Protein AF-A0A376VAB7-F1 (afdb_monomer_lite)

pLDDT: mean 86.22, std 18.44, range [32.16, 98.38]

Secondary structure (DSSP, 8-state):
--------GGGHHHHHHHHHHHHHHHHHHHHHHHHHHHHHHHHHHHHHHHHHHHHHHHHHHHHHHHTTT---HHHHHHHHHHHHHHHHHHHHHHHHHHHHHHHHHHHHHHHHHHHHHHHHHHHHHHHHHHHHHHHHHHHTSHHHHHHHHHHHHHHTSTTT--S-TT----S------------

Structure (mmCIF, N/CA/C/O backbone):
data_AF-A0A376VAB7-F1
#
_entry.id   AF-A0A376VAB7-F1
#
loop_
_atom_site.group_PDB
_atom_site.id
_atom_site.type_symbol
_atom_site.label_atom_id
_atom_site.label_alt_id
_atom_site.label_comp_id
_atom_site.label_asym_id
_atom_site.label_entity_id
_atom_site.label_seq_id
_atom_site.pdbx_PDB_ins_code
_atom_site.Cartn_x
_atom_site.Cartn_y
_atom_site.Cartn_z
_atom_site.occupancy
_atom_site.B_iso_or_equiv
_atom_site.auth_seq_id
_atom_site.auth_comp_id
_atom_site.auth_asym_id
_atom_site.auth_atom_id
_atom_site.pdbx_PDB_model_num
ATOM 1 N N . MET A 1 1 ? 35.039 -11.022 -6.506 1.00 32.16 1 MET A N 1
ATOM 2 C CA . MET A 1 1 ? 35.219 -9.693 -7.121 1.00 32.16 1 MET A CA 1
ATOM 3 C C . MET A 1 1 ? 33.847 -9.151 -7.474 1.00 32.16 1 MET A C 1
ATOM 5 O O . MET A 1 1 ? 33.299 -9.518 -8.502 1.00 32.16 1 MET A O 1
ATOM 9 N N . THR A 1 2 ? 33.245 -8.363 -6.589 1.00 35.69 2 THR A N 1
ATOM 10 C CA . THR A 1 2 ? 32.044 -7.584 -6.906 1.00 35.69 2 THR A CA 1
ATOM 11 C C . THR A 1 2 ? 32.501 -6.396 -7.735 1.00 35.69 2 THR A C 1
ATOM 13 O O . THR A 1 2 ? 33.026 -5.423 -7.200 1.00 35.69 2 THR A O 1
ATOM 16 N N . GLN A 1 3 ? 32.405 -6.519 -9.055 1.00 41.09 3 GLN A N 1
ATOM 17 C CA . GLN A 1 3 ? 32.589 -5.385 -9.941 1.00 41.09 3 GLN A CA 1
ATOM 18 C C . GLN A 1 3 ? 31.425 -4.435 -9.664 1.00 41.09 3 GLN A C 1
ATOM 20 O O . GLN A 1 3 ? 30.297 -4.703 -10.069 1.00 41.09 3 GLN A O 1
ATOM 25 N N . THR A 1 4 ? 31.679 -3.372 -8.900 1.00 45.34 4 THR A N 1
ATOM 26 C CA . THR A 1 4 ? 30.776 -2.226 -8.836 1.00 45.34 4 THR A CA 1
ATOM 27 C C . THR A 1 4 ? 30.682 -1.717 -10.265 1.00 45.34 4 THR A C 1
ATOM 29 O O . THR A 1 4 ? 31.623 -1.096 -10.759 1.00 45.34 4 THR A O 1
ATOM 32 N N . ALA A 1 5 ? 29.619 -2.098 -10.973 1.00 61.94 5 ALA A N 1
ATOM 33 C CA . ALA A 1 5 ? 29.382 -1.638 -12.327 1.00 61.94 5 ALA A CA 1
ATOM 34 C C . ALA A 1 5 ? 29.326 -0.111 -12.263 1.00 61.94 5 ALA A C 1
ATOM 36 O O . ALA A 1 5 ? 28.434 0.460 -11.635 1.00 61.94 5 ALA A O 1
ATOM 37 N N . VAL A 1 6 ? 30.345 0.543 -12.820 1.00 80.88 6 VAL A N 1
ATOM 38 C CA . VAL A 1 6 ? 30.391 2.000 -12.886 1.00 80.88 6 VAL A CA 1
ATOM 39 C C . VAL A 1 6 ? 29.240 2.408 -13.784 1.00 80.88 6 VAL A C 1
ATOM 41 O O . VAL A 1 6 ? 29.237 2.088 -14.971 1.00 80.88 6 VAL A O 1
ATOM 44 N N . ILE A 1 7 ? 28.237 3.057 -13.199 1.00 83.69 7 ILE A N 1
ATOM 45 C CA . ILE A 1 7 ? 27.082 3.522 -13.955 1.00 83.69 7 ILE A CA 1
ATOM 46 C C . ILE A 1 7 ? 27.565 4.564 -14.967 1.00 83.69 7 ILE A C 1
ATOM 48 O O . ILE A 1 7 ? 28.179 5.554 -14.556 1.00 83.69 7 ILE A O 1
ATOM 52 N N . PRO A 1 8 ? 27.287 4.370 -16.267 1.00 91.44 8 PRO A N 1
ATOM 53 C CA . PRO A 1 8 ? 27.646 5.335 -17.291 1.00 91.44 8 PRO A CA 1
ATOM 54 C C . PRO A 1 8 ? 27.073 6.727 -17.011 1.00 91.44 8 PRO A C 1
ATOM 56 O O . PRO A 1 8 ? 25.922 6.865 -16.592 1.00 91.44 8 PRO A O 1
ATOM 59 N N . ASP A 1 9 ? 27.848 7.771 -17.314 1.00 92.94 9 ASP A N 1
ATOM 60 C CA . ASP A 1 9 ? 27.460 9.165 -17.054 1.00 92.94 9 ASP A CA 1
ATOM 61 C C . ASP A 1 9 ? 26.115 9.539 -17.690 1.00 92.94 9 ASP A C 1
ATOM 63 O O . ASP A 1 9 ? 25.319 10.255 -17.081 1.00 92.94 9 ASP A O 1
ATOM 67 N N . TYR A 1 10 ? 25.823 8.998 -18.876 1.00 91.75 10 TYR A N 1
ATOM 68 C CA . TYR A 1 10 ? 24.574 9.255 -19.591 1.00 91.75 10 TYR A CA 1
ATOM 69 C C . TYR A 1 10 ? 23.331 8.683 -18.884 1.00 91.75 10 TYR A C 1
ATOM 71 O O . TYR A 1 10 ? 22.228 9.170 -19.120 1.00 91.75 10 TYR A O 1
ATOM 79 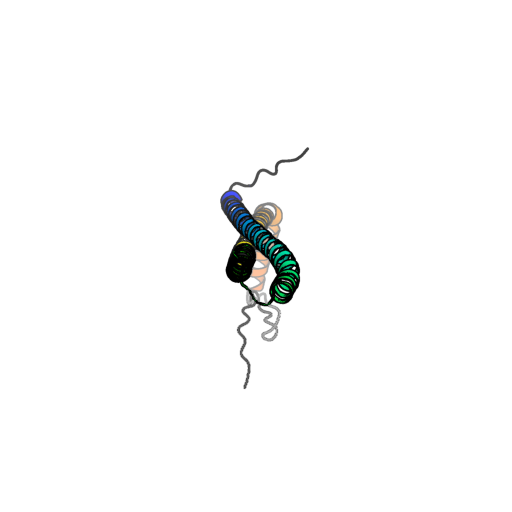N N . LEU A 1 11 ? 23.488 7.689 -18.000 1.00 95.81 11 LEU A N 1
ATOM 80 C CA . LEU A 1 11 ? 22.385 7.095 -17.235 1.00 95.81 11 LEU A CA 1
ATOM 81 C C . LEU A 1 11 ? 22.146 7.757 -15.881 1.00 95.81 11 LEU A C 1
ATOM 83 O O . LEU A 1 11 ? 21.078 7.542 -15.303 1.00 95.81 11 LEU A O 1
ATOM 87 N N . LYS A 1 12 ? 23.084 8.563 -15.369 1.00 94.06 12 LYS A N 1
ATOM 88 C CA . LYS A 1 12 ? 22.971 9.172 -14.031 1.00 94.06 12 LYS A CA 1
ATOM 89 C C . LYS A 1 12 ? 21.618 9.866 -13.795 1.00 94.06 12 LYS A C 1
ATOM 91 O O . LYS A 1 12 ? 20.961 9.513 -12.816 1.00 94.06 12 LYS A O 1
ATOM 96 N N . PRO A 1 13 ? 21.098 10.714 -14.709 1.00 94.88 13 PRO A N 1
ATOM 97 C CA . PRO A 1 13 ? 19.807 11.375 -14.492 1.00 94.88 13 PRO A CA 1
ATOM 98 C C . PRO A 1 13 ? 18.609 10.412 -14.493 1.00 94.88 13 PRO A C 1
ATOM 100 O O . PRO A 1 13 ? 17.557 10.692 -13.918 1.00 94.88 13 PRO A O 1
ATOM 103 N N . ALA A 1 14 ? 18.702 9.287 -15.206 1.00 95.25 14 ALA A N 1
ATOM 104 C CA . ALA A 1 14 ? 17.655 8.269 -15.203 1.00 95.25 14 ALA A CA 1
ATOM 105 C C . ALA A 1 14 ? 17.687 7.456 -13.904 1.00 95.25 14 ALA A C 1
ATOM 107 O O . ALA A 1 14 ? 16.631 7.156 -13.348 1.00 95.25 14 ALA A O 1
ATOM 108 N N . MET A 1 15 ? 18.881 7.170 -13.384 1.00 95.94 15 MET A N 1
ATOM 109 C CA . MET A 1 15 ? 19.015 6.491 -12.104 1.00 95.94 15 MET A CA 1
ATOM 110 C C . MET A 1 15 ? 18.576 7.338 -10.912 1.00 95.94 15 MET A C 1
ATOM 112 O O . MET A 1 15 ? 17.905 6.821 -10.030 1.00 95.94 15 MET A O 1
ATOM 116 N N . GLU A 1 16 ? 18.904 8.630 -10.878 1.00 96.12 16 GLU A N 1
ATOM 117 C CA . GLU A 1 16 ? 18.450 9.527 -9.803 1.00 96.12 16 GLU A CA 1
ATOM 118 C C . GLU A 1 16 ? 16.917 9.559 -9.717 1.00 96.12 16 GLU A C 1
ATOM 120 O O . GLU A 1 16 ? 16.332 9.511 -8.633 1.00 96.12 16 GLU A O 1
ATOM 125 N N . ARG A 1 17 ? 16.244 9.557 -10.876 1.00 97.12 17 ARG A N 1
ATOM 126 C CA . ARG A 1 17 ? 14.782 9.438 -10.954 1.00 97.12 17 ARG A CA 1
ATOM 127 C C . ARG A 1 17 ? 14.278 8.084 -10.463 1.00 97.12 17 ARG A C 1
ATOM 129 O O . ARG A 1 17 ? 13.244 8.044 -9.802 1.00 97.12 17 ARG A O 1
ATOM 136 N N . LEU A 1 18 ? 14.983 6.995 -10.775 1.00 97.69 18 LEU A N 1
ATOM 137 C CA . LEU A 1 18 ? 14.648 5.658 -10.282 1.00 97.69 18 LEU A CA 1
ATOM 138 C C . LEU A 1 18 ? 14.737 5.591 -8.756 1.00 97.69 18 LEU A C 1
ATOM 140 O O . LEU A 1 18 ? 13.793 5.131 -8.123 1.00 97.69 18 LEU A O 1
ATOM 144 N N . GLU A 1 19 ? 15.821 6.103 -8.178 1.00 97.50 19 GLU A N 1
ATOM 145 C CA . GLU A 1 19 ? 16.050 6.131 -6.730 1.00 97.50 19 GLU A CA 1
ATOM 146 C C . GLU A 1 19 ? 15.001 6.989 -6.005 1.00 97.50 19 GLU A C 1
ATOM 148 O O . GLU A 1 19 ? 14.417 6.594 -4.994 1.00 97.50 19 GLU A O 1
ATOM 153 N N . THR A 1 20 ? 14.678 8.150 -6.578 1.00 98.06 20 THR A N 1
ATOM 154 C CA . THR A 1 20 ? 13.616 9.026 -6.065 1.00 98.06 20 THR A CA 1
ATOM 155 C C . THR A 1 20 ? 12.252 8.329 -6.105 1.00 98.06 20 THR A C 1
ATOM 157 O O . THR A 1 20 ? 11.477 8.400 -5.154 1.00 98.06 20 THR A O 1
ATOM 160 N N . ALA A 1 21 ? 11.942 7.624 -7.197 1.00 98.25 21 ALA A N 1
ATOM 161 C CA . ALA A 1 21 ? 10.682 6.898 -7.321 1.00 98.25 21 ALA A CA 1
ATOM 162 C C . ALA A 1 21 ? 10.624 5.679 -6.386 1.00 98.25 21 ALA A C 1
ATOM 164 O O . ALA A 1 21 ? 9.559 5.366 -5.854 1.00 98.25 21 ALA A O 1
ATOM 165 N N . TRP A 1 22 ? 11.760 5.015 -6.162 1.00 98.00 22 TRP A N 1
ATOM 166 C CA . TRP A 1 22 ? 11.875 3.892 -5.239 1.00 98.00 22 TRP A CA 1
ATOM 167 C C . TRP A 1 22 ? 11.643 4.325 -3.793 1.00 98.00 22 TRP A C 1
ATOM 169 O O . TRP A 1 22 ? 10.770 3.770 -3.129 1.00 98.00 22 TRP A O 1
ATOM 179 N N . SER A 1 23 ? 12.352 5.357 -3.332 1.00 98.25 23 SER A N 1
ATOM 180 C CA . SER A 1 23 ? 12.185 5.902 -1.979 1.00 98.25 23 SER A CA 1
ATOM 181 C C . SER A 1 23 ? 10.755 6.394 -1.729 1.00 98.25 23 SER A C 1
ATOM 183 O O . SER A 1 23 ? 10.171 6.088 -0.689 1.00 98.25 23 SER A O 1
ATOM 185 N N . ALA A 1 24 ? 10.136 7.068 -2.705 1.00 98.06 24 ALA A N 1
ATOM 186 C CA . ALA A 1 24 ? 8.738 7.490 -2.611 1.00 98.06 24 ALA A CA 1
ATOM 187 C C . ALA A 1 24 ? 7.756 6.305 -2.525 1.00 98.06 24 ALA A C 1
ATOM 189 O O . ALA A 1 24 ? 6.769 6.363 -1.783 1.00 98.06 24 ALA A O 1
ATOM 190 N N . HIS A 1 25 ? 8.010 5.226 -3.272 1.00 98.31 25 HIS A N 1
ATOM 191 C CA . HIS A 1 25 ? 7.189 4.019 -3.208 1.00 98.31 25 HIS A CA 1
ATOM 192 C C . HIS A 1 25 ? 7.351 3.290 -1.870 1.00 98.31 25 HIS A C 1
ATOM 194 O O . HIS A 1 25 ? 6.346 2.949 -1.252 1.00 98.31 25 HIS A O 1
ATOM 200 N N . LEU A 1 26 ? 8.584 3.144 -1.376 1.00 98.12 26 LEU A N 1
ATOM 201 C CA . LEU A 1 26 ? 8.868 2.538 -0.074 1.00 98.12 26 LEU A CA 1
ATOM 202 C C . LEU A 1 26 ? 8.174 3.300 1.064 1.00 98.12 26 LEU A C 1
ATOM 204 O O . LEU A 1 26 ? 7.517 2.694 1.903 1.00 98.12 26 LEU A O 1
ATOM 208 N N . ALA A 1 27 ? 8.257 4.633 1.056 1.00 97.88 27 ALA A N 1
ATOM 209 C CA . ALA A 1 27 ? 7.575 5.467 2.043 1.00 97.88 27 ALA A CA 1
ATOM 210 C C . ALA A 1 27 ? 6.046 5.315 1.971 1.00 97.88 27 ALA A C 1
ATOM 212 O O . ALA A 1 27 ? 5.375 5.297 3.000 1.00 97.88 27 ALA A O 1
ATOM 213 N N . SER A 1 28 ? 5.484 5.178 0.764 1.00 96.88 28 SER A N 1
ATOM 214 C CA . SER A 1 28 ? 4.045 4.930 0.590 1.00 96.88 28 SER A CA 1
ATOM 215 C C . SER A 1 28 ? 3.633 3.561 1.138 1.00 96.88 28 SER A C 1
ATOM 217 O O . SER A 1 28 ? 2.603 3.462 1.797 1.00 96.88 28 SER A O 1
ATOM 219 N N . ALA A 1 29 ? 4.443 2.526 0.895 1.00 97.69 29 ALA A N 1
ATOM 220 C CA . ALA A 1 29 ? 4.203 1.176 1.394 1.00 97.69 29 ALA A CA 1
ATOM 221 C C . ALA A 1 29 ? 4.292 1.107 2.929 1.00 97.69 29 ALA A C 1
ATOM 223 O O . ALA A 1 29 ? 3.376 0.586 3.555 1.00 97.69 29 ALA A O 1
ATOM 224 N N . SER A 1 30 ? 5.311 1.733 3.539 1.00 97.50 30 SER A N 1
ATOM 225 C CA . SER A 1 30 ? 5.457 1.795 5.007 1.00 97.50 30 SER A CA 1
ATOM 226 C C . SER A 1 30 ? 4.215 2.377 5.678 1.00 97.50 30 SER A C 1
ATOM 228 O O . SER A 1 30 ? 3.698 1.810 6.633 1.00 97.50 30 SER A O 1
ATOM 230 N N . ARG A 1 31 ? 3.665 3.468 5.127 1.00 96.75 31 ARG A N 1
ATOM 231 C CA . ARG A 1 31 ? 2.441 4.085 5.659 1.00 96.75 31 ARG A CA 1
ATOM 232 C C . ARG A 1 31 ? 1.234 3.153 5.593 1.00 96.75 31 ARG A C 1
ATOM 234 O O . ARG A 1 31 ? 0.416 3.167 6.502 1.00 96.75 31 ARG A O 1
ATOM 241 N N . MET A 1 32 ? 1.110 2.347 4.536 1.00 97.50 32 MET A N 1
ATOM 242 C CA . MET A 1 32 ? 0.035 1.353 4.451 1.00 97.50 32 MET A CA 1
ATOM 243 C C . MET A 1 32 ? 0.178 0.276 5.527 1.00 97.50 32 MET A C 1
ATOM 245 O O . MET A 1 32 ? -0.819 -0.089 6.152 1.00 97.50 32 MET A O 1
ATOM 249 N N . ASP A 1 33 ? 1.398 -0.212 5.749 1.00 97.75 33 ASP A N 1
ATOM 250 C CA . ASP A 1 33 ? 1.679 -1.227 6.766 1.00 97.75 33 ASP A CA 1
ATOM 251 C C . ASP A 1 33 ? 1.403 -0.679 8.175 1.00 97.75 33 ASP A C 1
ATOM 253 O O . ASP A 1 33 ? 0.728 -1.330 8.974 1.00 97.75 33 ASP A O 1
ATOM 257 N N . GLU A 1 34 ? 1.836 0.553 8.453 1.00 97.88 34 GLU A N 1
ATOM 258 C CA . GLU A 1 34 ? 1.572 1.270 9.706 1.00 97.88 34 GLU A CA 1
ATOM 259 C C . GLU A 1 34 ? 0.067 1.437 9.966 1.00 97.88 34 GLU A C 1
ATOM 261 O O . GLU A 1 34 ? -0.411 1.097 11.049 1.00 97.88 34 GLU A O 1
ATOM 266 N N . THR A 1 35 ? -0.711 1.896 8.978 1.00 97.88 35 THR A N 1
ATOM 267 C CA . THR A 1 35 ? -2.170 2.042 9.125 1.00 97.88 35 THR A CA 1
ATOM 268 C C . THR A 1 35 ? -2.863 0.690 9.290 1.00 97.88 35 THR A C 1
ATOM 270 O O . THR A 1 35 ? -3.780 0.563 10.097 1.00 97.88 35 THR A O 1
ATOM 273 N N . THR A 1 36 ? -2.409 -0.349 8.586 1.00 98.19 36 THR A N 1
ATOM 274 C CA . THR A 1 36 ? -2.950 -1.711 8.735 1.00 98.19 36 THR A CA 1
ATOM 275 C C . THR A 1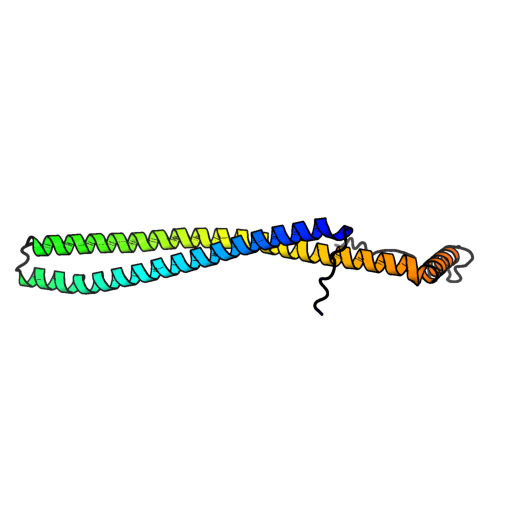 36 ? -2.698 -2.260 10.142 1.00 98.19 36 THR A C 1
ATOM 277 O O . THR A 1 36 ? -3.581 -2.876 10.749 1.00 98.19 36 THR A O 1
ATOM 280 N N . ALA A 1 37 ? -1.511 -2.000 10.697 1.00 98.38 37 ALA A N 1
ATOM 281 C CA . ALA A 1 37 ? -1.186 -2.346 12.074 1.00 98.38 37 ALA A CA 1
ATOM 282 C C . ALA A 1 37 ? -2.044 -1.556 13.078 1.00 98.38 37 ALA A C 1
ATOM 284 O O . ALA A 1 37 ? -2.559 -2.146 14.027 1.00 98.38 37 ALA A O 1
ATOM 285 N N . ALA A 1 38 ? -2.264 -0.259 12.840 1.00 98.31 38 ALA A N 1
ATOM 286 C CA . ALA A 1 38 ? -3.125 0.575 13.678 1.00 98.31 38 ALA A CA 1
ATOM 287 C C . ALA A 1 38 ? -4.582 0.077 13.694 1.00 98.31 38 ALA A C 1
ATOM 289 O O . ALA A 1 38 ? -5.167 -0.040 14.767 1.00 98.31 38 ALA A O 1
ATOM 290 N N . ILE A 1 39 ? -5.144 -0.301 12.538 1.00 98.25 39 ILE A N 1
ATOM 291 C CA . ILE A 1 39 ? -6.482 -0.916 12.454 1.00 98.25 39 ILE A CA 1
ATOM 292 C C . ILE A 1 39 ? -6.531 -2.191 13.299 1.00 98.25 39 ILE A C 1
ATOM 294 O O . ILE A 1 39 ? -7.416 -2.349 14.136 1.00 98.25 39 ILE A O 1
ATOM 298 N N . SER A 1 40 ? -5.536 -3.069 13.140 1.00 98.12 40 SER A N 1
ATOM 299 C CA . SER A 1 40 ? -5.460 -4.326 13.897 1.00 98.12 40 SER A CA 1
ATOM 300 C C . SER A 1 40 ? -5.398 -4.084 15.411 1.00 98.12 40 SER A C 1
ATOM 302 O O . SER A 1 40 ? -6.002 -4.823 16.190 1.00 98.12 40 SER A O 1
ATOM 304 N N . GLN A 1 41 ? -4.686 -3.039 15.841 1.00 98.31 41 GLN A N 1
ATOM 305 C CA . GLN A 1 41 ? -4.606 -2.641 17.244 1.00 98.31 41 GLN A CA 1
ATOM 306 C C . GLN A 1 41 ? -5.952 -2.120 17.767 1.00 98.31 41 GLN A C 1
ATOM 308 O O . GLN A 1 41 ? -6.372 -2.525 18.850 1.00 98.31 41 GLN A O 1
ATOM 313 N N . VAL A 1 42 ? -6.640 -1.263 17.006 1.00 98.31 42 VAL A N 1
ATOM 314 C CA . VAL A 1 42 ? -7.964 -0.736 17.378 1.00 98.31 42 VAL A CA 1
ATOM 315 C C . VAL A 1 42 ? -8.987 -1.869 17.485 1.00 98.31 42 VAL A C 1
ATOM 317 O O . VAL A 1 42 ? -9.731 -1.934 18.462 1.00 98.31 42 VAL A O 1
ATOM 320 N N . GLU A 1 43 ? -8.980 -2.818 16.548 1.00 97.38 43 GLU A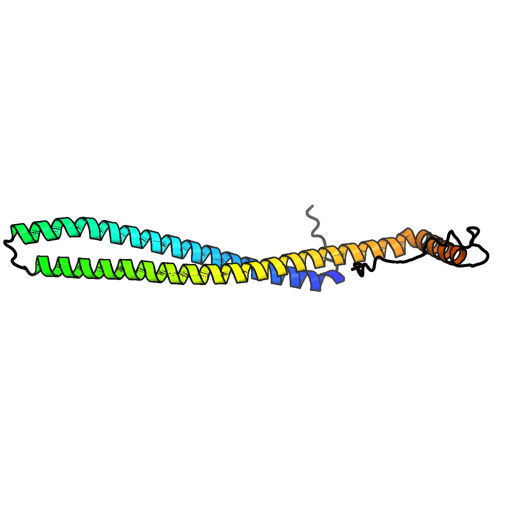 N 1
ATOM 321 C CA . GLU A 1 43 ? -9.846 -4.001 16.605 1.00 97.38 43 GLU A CA 1
ATOM 322 C C . GLU A 1 43 ? -9.556 -4.889 17.823 1.00 97.38 43 GLU A C 1
ATOM 324 O O . GLU A 1 43 ? -10.479 -5.445 18.425 1.00 97.38 43 GLU A O 1
ATOM 329 N N . ALA A 1 44 ? -8.284 -5.045 18.199 1.00 97.62 44 ALA A N 1
ATOM 330 C CA . ALA A 1 44 ? -7.904 -5.798 19.390 1.00 97.62 44 ALA A CA 1
ATOM 331 C C . ALA A 1 44 ? -8.383 -5.103 20.674 1.00 97.62 44 ALA A C 1
ATOM 333 O O . ALA A 1 44 ? -8.984 -5.751 21.531 1.00 97.62 44 ALA A O 1
ATOM 334 N N . GLN A 1 45 ? -8.185 -3.785 20.774 1.00 96.75 45 GLN A N 1
ATOM 335 C CA . GLN A 1 45 ? -8.637 -2.983 21.911 1.00 96.75 45 GLN A CA 1
ATOM 336 C C . GLN A 1 45 ? -10.165 -3.000 22.045 1.00 96.75 45 GLN A C 1
ATOM 338 O O . GLN A 1 45 ? -10.692 -3.142 23.149 1.00 96.75 45 GLN A O 1
ATOM 343 N N . LYS A 1 46 ? -10.887 -2.920 20.923 1.00 97.31 46 LYS A N 1
ATOM 344 C CA . LYS A 1 46 ? -12.345 -3.051 20.905 1.00 97.31 46 LYS A CA 1
ATOM 345 C C . LYS A 1 46 ? -12.796 -4.378 21.523 1.00 97.31 46 LYS A C 1
ATOM 347 O O . LYS A 1 46 ? -13.649 -4.376 22.405 1.00 97.31 46 LYS A O 1
ATOM 352 N N . LYS A 1 47 ? -12.200 -5.499 21.100 1.00 96.56 47 LYS A N 1
ATOM 353 C CA . LYS A 1 47 ? -12.547 -6.838 21.611 1.00 96.56 47 LYS A CA 1
ATOM 354 C C . LYS A 1 47 ? -12.320 -6.969 23.116 1.00 96.56 47 LYS A C 1
ATOM 356 O O . LYS A 1 47 ? -13.124 -7.603 23.795 1.00 96.56 47 LYS A O 1
ATOM 361 N N . GLU A 1 48 ? -11.249 -6.374 23.639 1.00 95.31 48 GLU A N 1
ATOM 362 C CA . GLU A 1 48 ? -10.974 -6.350 25.081 1.00 95.31 48 GLU A CA 1
ATOM 363 C C . GLU A 1 48 ? -12.071 -5.588 25.842 1.00 95.31 48 GLU A C 1
ATOM 365 O O . GLU A 1 48 ? -12.644 -6.112 26.801 1.00 95.31 48 GLU A O 1
ATOM 370 N N . LEU A 1 49 ? -12.448 -4.400 25.357 1.00 94.19 49 LEU A N 1
ATOM 371 C CA . LEU A 1 49 ? -13.522 -3.595 25.947 1.00 94.19 49 LEU A CA 1
ATOM 372 C C . LEU A 1 49 ? -14.890 -4.296 25.889 1.00 94.19 49 LEU A C 1
ATOM 374 O O . LEU A 1 49 ? -15.648 -4.241 26.861 1.00 94.19 49 LEU A O 1
ATOM 378 N N . GLU A 1 50 ? -15.210 -4.969 24.781 1.00 93.56 50 GLU A N 1
ATOM 379 C CA . GLU A 1 50 ? -16.441 -5.756 24.629 1.00 93.56 50 GLU A CA 1
ATOM 380 C C . GLU A 1 50 ? -16.487 -6.922 25.623 1.00 93.56 50 GLU A C 1
ATOM 382 O O . GLU A 1 50 ? -17.490 -7.103 26.319 1.00 93.56 50 GLU A O 1
ATOM 387 N N . GLN A 1 51 ? -15.382 -7.660 25.767 1.00 90.50 51 GLN A N 1
ATOM 388 C CA . GLN A 1 51 ? -15.288 -8.776 26.706 1.00 90.50 51 GLN A CA 1
ATOM 389 C C . GLN A 1 51 ? -15.467 -8.323 28.165 1.00 90.50 51 GLN A C 1
ATOM 391 O O . GLN A 1 51 ? -16.150 -8.991 28.949 1.00 90.50 51 GLN A O 1
ATOM 396 N N . GLU A 1 52 ? -14.885 -7.184 28.552 1.00 86.69 52 GLU A N 1
ATOM 397 C CA . GLU A 1 52 ? -15.101 -6.602 29.881 1.00 86.69 52 GLU A CA 1
ATOM 398 C C . GLU A 1 52 ? -16.555 -6.166 30.102 1.00 86.69 52 GLU A C 1
ATOM 400 O O . GLU A 1 52 ? -17.124 -6.387 31.176 1.00 86.69 52 GLU A O 1
ATOM 405 N N . ASN A 1 53 ? -17.160 -5.541 29.091 1.00 86.44 53 ASN A N 1
ATOM 406 C CA . ASN A 1 53 ? -18.517 -5.013 29.157 1.00 86.44 53 ASN A CA 1
ATOM 407 C C . ASN A 1 53 ? -19.572 -6.127 29.291 1.00 86.44 53 ASN A C 1
ATOM 409 O O . ASN A 1 53 ? -20.492 -6.016 30.112 1.00 86.44 53 ASN A O 1
ATOM 413 N N . ASP A 1 54 ? -19.419 -7.218 28.538 1.00 82.50 54 ASP A N 1
ATOM 414 C CA . ASP A 1 54 ? -20.331 -8.367 28.562 1.00 82.50 54 ASP A CA 1
ATOM 415 C C . ASP A 1 54 ? -20.337 -9.072 29.923 1.00 82.50 54 ASP A C 1
ATOM 417 O O . ASP A 1 54 ? -21.405 -9.360 30.481 1.00 82.50 54 ASP A O 1
ATOM 421 N N . ASN A 1 55 ? -19.150 -9.271 30.505 1.00 80.88 55 ASN A N 1
ATOM 422 C CA . ASN A 1 55 ? -18.994 -9.866 31.833 1.00 80.88 55 ASN A CA 1
ATOM 423 C C . ASN A 1 55 ? -19.690 -9.031 32.926 1.00 80.88 55 ASN A C 1
ATOM 425 O O . ASN A 1 55 ? -20.310 -9.583 33.841 1.00 80.88 55 ASN A O 1
ATOM 429 N N . ASP A 1 56 ? -19.639 -7.701 32.824 1.00 80.62 56 ASP A N 1
ATOM 430 C CA . ASP A 1 56 ? -20.175 -6.792 33.843 1.00 80.62 56 ASP A CA 1
ATOM 431 C C . ASP A 1 56 ? -21.700 -6.572 33.707 1.00 80.62 56 ASP A C 1
ATOM 433 O O . ASP A 1 56 ? -22.410 -6.387 34.699 1.00 80.62 56 ASP A O 1
ATOM 437 N N . SER A 1 57 ? -22.257 -6.658 32.491 1.00 81.50 57 SER A N 1
ATOM 438 C CA . SER A 1 57 ? -23.693 -6.448 32.223 1.00 81.50 57 SER A CA 1
ATOM 439 C C . SER A 1 57 ? -24.601 -7.455 32.949 1.00 81.50 57 SER A C 1
ATOM 441 O O . SER A 1 57 ? -25.578 -7.075 33.614 1.00 81.50 57 SER A O 1
ATOM 443 N N . GLY A 1 58 ? -24.269 -8.749 32.872 1.00 85.25 58 GLY A N 1
ATOM 444 C CA . GLY A 1 58 ? -25.021 -9.816 33.542 1.00 85.25 58 GLY A CA 1
ATOM 445 C C . GLY A 1 58 ? -24.914 -9.749 35.069 1.00 85.25 58 GLY A C 1
ATOM 446 O O . GLY A 1 58 ? -25.919 -9.900 35.780 1.00 85.25 58 GLY A O 1
ATOM 447 N N . ALA A 1 59 ? -23.713 -9.452 35.574 1.00 88.25 59 ALA A N 1
ATOM 448 C CA . ALA A 1 59 ? -23.439 -9.305 36.999 1.00 88.25 59 ALA A CA 1
ATOM 449 C C . ALA A 1 59 ? -24.186 -8.104 37.599 1.00 88.25 59 ALA A C 1
ATOM 451 O O . ALA A 1 59 ? -24.851 -8.235 38.632 1.00 88.25 59 ALA A O 1
ATOM 452 N N . TRP A 1 60 ? -24.169 -6.958 36.913 1.00 91.69 60 TRP A N 1
ATOM 453 C CA . TRP A 1 60 ? -24.849 -5.743 37.355 1.00 91.69 60 TRP A CA 1
ATOM 454 C C . TRP A 1 60 ? -26.365 -5.937 37.471 1.00 91.69 60 TRP A C 1
ATOM 456 O O . TRP A 1 60 ? -26.951 -5.637 38.512 1.00 91.69 60 TRP A O 1
ATOM 466 N N . ARG A 1 61 ? -27.011 -6.505 36.438 1.00 91.31 61 ARG A N 1
ATOM 467 C CA . ARG A 1 61 ? -28.466 -6.766 36.452 1.00 91.31 61 ARG A CA 1
ATOM 468 C C . ARG A 1 61 ? -28.865 -7.731 37.568 1.00 91.31 61 ARG A C 1
ATOM 470 O O . ARG A 1 61 ? -29.944 -7.598 38.144 1.00 91.31 61 ARG A O 1
ATOM 477 N N . THR A 1 62 ? -28.007 -8.700 37.873 1.00 92.62 62 THR A N 1
ATOM 478 C CA . THR A 1 62 ? -28.235 -9.670 38.949 1.00 92.62 62 THR A CA 1
ATOM 479 C C . THR A 1 62 ? -28.127 -9.015 40.323 1.00 92.62 62 THR A C 1
ATOM 481 O O . THR A 1 62 ? -29.033 -9.185 41.137 1.00 92.62 62 THR A O 1
ATOM 484 N N . ALA A 1 63 ? -27.096 -8.198 40.554 1.00 92.12 63 ALA A N 1
ATOM 485 C CA . ALA A 1 63 ? -26.923 -7.449 41.798 1.00 92.12 63 ALA A CA 1
ATOM 486 C C . ALA A 1 63 ? -28.054 -6.431 42.034 1.00 92.12 63 ALA A C 1
ATOM 488 O O . ALA A 1 63 ? -28.566 -6.334 43.145 1.00 92.12 63 ALA A O 1
ATOM 489 N N . PHE A 1 64 ? -28.506 -5.737 40.985 1.00 94.25 64 PHE A N 1
ATOM 490 C CA . PHE A 1 64 ? -29.633 -4.804 41.072 1.00 94.25 64 PHE A CA 1
ATOM 491 C C . PHE A 1 64 ? -30.946 -5.497 41.475 1.00 94.25 64 PHE A C 1
ATOM 493 O O . PHE A 1 64 ? -31.680 -4.995 42.327 1.00 94.25 64 PHE A O 1
ATOM 500 N N . ARG A 1 65 ? -31.231 -6.683 40.912 1.00 95.00 65 ARG A N 1
ATOM 501 C CA . ARG A 1 65 ? -32.405 -7.483 41.306 1.00 95.00 65 ARG A CA 1
ATOM 502 C C . ARG A 1 65 ? -32.292 -8.007 42.735 1.00 95.00 65 ARG A C 1
ATOM 504 O O . ARG A 1 65 ? -33.258 -7.908 43.484 1.00 95.00 65 ARG A O 1
ATOM 511 N N . ALA A 1 66 ? -31.129 -8.535 43.114 1.00 94.19 66 ALA A N 1
ATOM 512 C CA . ALA A 1 66 ? -30.885 -9.031 44.468 1.00 94.19 66 ALA A CA 1
ATOM 513 C C . ALA A 1 66 ? -30.984 -7.917 45.528 1.00 94.19 66 ALA A C 1
ATOM 515 O O . ALA A 1 66 ? -31.480 -8.160 46.622 1.00 94.19 66 ALA A O 1
ATOM 516 N N . GLY A 1 67 ? -30.579 -6.691 45.184 1.00 91.69 67 GLY A N 1
ATOM 517 C CA . GLY A 1 67 ? -30.705 -5.499 46.028 1.00 91.69 67 GLY A CA 1
ATOM 518 C C . GLY A 1 67 ? -32.113 -4.896 46.095 1.00 91.69 67 GLY A C 1
ATOM 519 O O . GLY A 1 67 ? -32.267 -3.790 46.605 1.00 91.69 67 GLY A O 1
ATOM 520 N N . GLY A 1 68 ? -33.140 -5.565 45.555 1.00 93.94 68 GLY A N 1
ATOM 521 C CA . GLY A 1 68 ? -34.525 -5.087 45.619 1.00 93.94 68 GLY A CA 1
ATOM 522 C C . GLY A 1 68 ? -34.794 -3.833 44.782 1.00 93.94 68 GLY A C 1
ATOM 523 O O . GLY A 1 68 ? -35.626 -3.017 45.164 1.00 93.94 68 GLY A O 1
ATOM 524 N N . ALA A 1 69 ? -34.087 -3.667 43.659 1.00 91.75 69 ALA A N 1
ATOM 525 C CA . ALA A 1 69 ? -34.178 -2.502 42.773 1.00 91.75 69 ALA A CA 1
ATOM 526 C C . ALA A 1 69 ? -33.763 -1.157 43.410 1.00 91.75 69 ALA A C 1
ATOM 528 O O . ALA A 1 69 ? -34.103 -0.089 42.897 1.00 91.75 69 ALA A O 1
ATOM 529 N N . VAL A 1 70 ? -32.982 -1.190 44.493 1.00 94.25 70 VAL A N 1
ATOM 530 C CA . VAL A 1 70 ? -32.358 0.003 45.078 1.00 94.25 70 VAL A CA 1
ATOM 531 C C . VAL A 1 70 ? -31.030 0.287 44.371 1.00 94.25 70 VAL A C 1
ATOM 533 O O . VAL A 1 70 ? -30.166 -0.584 44.271 1.00 94.25 70 VAL A O 1
ATOM 536 N N . ILE A 1 71 ? -30.853 1.514 43.872 1.00 93.44 71 ILE A N 1
ATOM 537 C CA . ILE A 1 71 ? -29.589 1.959 43.268 1.00 93.44 71 ILE A CA 1
ATOM 538 C C . ILE A 1 71 ? -28.655 2.427 44.385 1.00 93.44 71 ILE A C 1
ATOM 540 O O . ILE A 1 71 ? -28.808 3.534 44.896 1.00 93.44 71 ILE A O 1
ATOM 544 N N . THR A 1 72 ? -27.691 1.584 44.752 1.00 94.25 72 THR A N 1
ATOM 545 C CA . THR A 1 72 ? -26.588 1.974 45.643 1.00 94.25 72 THR A CA 1
ATOM 546 C C . THR A 1 72 ? -25.521 2.754 44.876 1.00 94.25 72 THR A C 1
ATOM 548 O O . THR A 1 72 ? -25.465 2.700 43.640 1.00 94.25 72 THR A O 1
ATOM 551 N N . ASP A 1 73 ? -24.644 3.458 45.590 1.00 95.00 73 ASP A N 1
ATOM 552 C CA . ASP A 1 73 ? -23.547 4.198 44.962 1.00 95.00 73 ASP A CA 1
ATOM 553 C C . ASP A 1 73 ? -22.583 3.271 44.206 1.00 95.00 73 ASP A C 1
ATOM 555 O O . ASP A 1 73 ? -22.141 3.612 43.109 1.00 95.00 73 ASP A O 1
ATOM 559 N N . GLU A 1 74 ? -22.334 2.057 44.699 1.00 91.38 74 GLU A N 1
ATOM 560 C CA . GLU A 1 74 ? -21.506 1.061 44.008 1.00 91.38 74 GLU A CA 1
ATOM 561 C C . GLU A 1 74 ? -22.157 0.600 42.698 1.00 91.38 74 GLU A C 1
ATOM 563 O O . GLU A 1 74 ? -21.492 0.499 41.663 1.00 91.38 74 GLU A O 1
ATOM 568 N N . LEU A 1 75 ? -23.471 0.343 42.711 1.00 93.25 75 LEU A N 1
ATOM 569 C CA . LEU A 1 75 ? -24.220 -0.002 41.500 1.00 93.25 75 LEU A CA 1
ATOM 570 C C . LEU A 1 75 ? -24.223 1.158 40.502 1.00 93.25 75 LEU A C 1
ATOM 572 O O . LEU A 1 75 ? -24.064 0.927 39.301 1.00 93.25 75 LEU A O 1
ATOM 576 N N . LYS A 1 76 ? -24.356 2.399 40.978 1.00 94.19 76 LYS A N 1
ATOM 577 C CA . LYS A 1 76 ? -24.275 3.598 40.139 1.00 94.19 76 LYS A CA 1
ATOM 578 C C . LYS A 1 76 ? -22.894 3.741 39.500 1.00 94.19 76 LYS A C 1
ATOM 580 O O . LYS A 1 76 ? -22.816 3.925 38.288 1.00 94.19 76 LYS A O 1
ATOM 585 N N . GLN A 1 77 ? -21.816 3.604 40.272 1.00 93.25 77 GLN A N 1
ATOM 586 C CA . GLN A 1 77 ? -20.444 3.681 39.759 1.00 93.25 77 GLN A CA 1
ATOM 587 C C . GLN A 1 77 ? -20.161 2.601 38.712 1.00 93.25 77 GLN A C 1
ATOM 589 O O . GLN A 1 77 ? -19.659 2.914 37.635 1.00 93.25 77 GLN A O 1
ATOM 594 N N . ARG A 1 78 ? -20.555 1.347 38.972 1.00 90.12 78 ARG A N 1
ATOM 595 C CA . ARG A 1 78 ? -20.426 0.263 37.982 1.00 90.12 78 ARG A CA 1
ATOM 596 C C . ARG A 1 78 ? -21.210 0.549 36.707 1.00 90.12 78 ARG A C 1
ATOM 598 O O . ARG A 1 78 ? -20.717 0.310 35.611 1.00 90.12 78 ARG A O 1
ATOM 605 N N . HIS A 1 79 ? -22.424 1.087 36.832 1.00 92.19 79 HIS A N 1
ATOM 606 C CA . HIS A 1 79 ? -23.215 1.456 35.664 1.00 92.19 79 HIS A CA 1
ATOM 607 C C . HIS A 1 79 ? -22.529 2.541 34.828 1.00 92.19 79 HIS A C 1
ATOM 609 O O . HIS A 1 79 ? -22.456 2.388 33.611 1.00 92.19 79 HIS A O 1
ATOM 615 N N . LEU A 1 80 ? -22.007 3.591 35.468 1.00 93.69 80 LEU A N 1
ATOM 616 C CA . LEU A 1 80 ? -21.277 4.664 34.792 1.00 93.69 80 LEU A CA 1
ATOM 617 C C . LEU A 1 80 ? -20.023 4.138 34.086 1.00 93.69 80 LEU A C 1
ATOM 619 O O . LEU A 1 80 ? -19.821 4.449 32.917 1.00 93.69 80 LEU A O 1
ATOM 623 N N . ALA A 1 81 ? -19.228 3.294 34.751 1.00 91.06 81 ALA A N 1
ATOM 624 C CA . ALA A 1 81 ? -18.053 2.666 34.145 1.00 91.06 81 ALA A CA 1
ATOM 625 C C . ALA A 1 81 ? -18.426 1.817 32.919 1.00 91.06 81 ALA A C 1
ATOM 627 O O . ALA A 1 81 ? -17.743 1.846 31.899 1.00 91.06 81 ALA A O 1
ATOM 628 N N . ARG A 1 82 ? -19.550 1.096 32.988 1.00 90.56 82 ARG A N 1
ATOM 629 C CA . ARG A 1 82 ? -20.080 0.325 31.860 1.00 90.56 82 ARG A CA 1
ATOM 630 C C . ARG A 1 82 ? -20.495 1.211 30.685 1.00 90.56 82 ARG A C 1
ATOM 632 O O . ARG A 1 82 ? -20.148 0.905 29.553 1.00 90.56 82 ARG A O 1
ATOM 639 N N . VAL A 1 83 ? -21.222 2.299 30.949 1.00 92.38 83 VAL A N 1
ATOM 640 C CA . VAL A 1 83 ? -21.605 3.265 29.905 1.00 92.38 83 VAL A CA 1
ATOM 641 C C . VAL A 1 83 ? -20.353 3.850 29.258 1.00 92.38 83 VAL A C 1
ATOM 643 O O . VAL A 1 83 ? -20.249 3.820 28.042 1.00 92.38 83 VAL A O 1
ATOM 646 N N . ALA A 1 84 ? -19.365 4.265 30.056 1.00 93.69 84 ALA A N 1
ATOM 647 C CA . ALA A 1 84 ? -18.098 4.775 29.540 1.00 93.69 84 ALA A CA 1
ATOM 648 C C . ALA A 1 84 ? -17.381 3.757 28.636 1.00 93.69 84 ALA A C 1
ATOM 650 O O . ALA A 1 84 ? -16.924 4.123 27.561 1.00 93.69 84 ALA A O 1
ATOM 651 N N . ARG A 1 85 ? -17.331 2.472 29.018 1.00 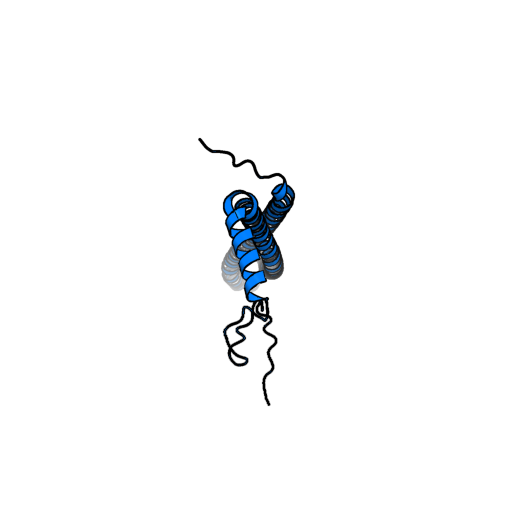93.06 85 ARG A N 1
ATOM 652 C CA . ARG A 1 85 ? -16.780 1.411 28.156 1.00 93.06 85 ARG A CA 1
ATOM 653 C C . ARG A 1 85 ? -17.556 1.242 26.852 1.00 93.06 85 ARG A C 1
ATOM 655 O O . ARG A 1 85 ? -16.932 1.077 25.814 1.00 93.06 85 ARG A O 1
ATOM 662 N N . GLY A 1 86 ? -18.886 1.314 26.894 1.00 93.12 86 GLY A N 1
ATOM 663 C CA . GLY A 1 86 ? -19.717 1.282 25.687 1.00 93.12 86 GLY A CA 1
ATOM 664 C C . GLY A 1 86 ? -19.402 2.431 24.725 1.00 93.12 86 GLY A C 1
ATOM 665 O O . GLY A 1 86 ? -19.236 2.196 23.533 1.00 93.12 86 GLY A O 1
ATOM 666 N N . GLU A 1 87 ? -19.234 3.649 25.247 1.00 96.00 87 GLU A N 1
ATOM 667 C CA . GLU A 1 87 ? -18.809 4.803 24.440 1.00 96.00 87 GLU A CA 1
ATOM 668 C C . GLU A 1 87 ? -17.389 4.617 23.875 1.00 96.00 87 GLU A C 1
ATOM 670 O O . GLU A 1 87 ? -17.131 4.968 22.729 1.00 96.00 87 GLU A O 1
ATOM 675 N N . LEU A 1 88 ? -16.467 4.011 24.635 1.00 96.50 88 LEU A N 1
ATOM 676 C CA . LEU A 1 88 ? -15.120 3.697 24.139 1.00 96.50 88 LEU A CA 1
ATOM 677 C C . LEU A 1 88 ? -15.132 2.646 23.018 1.00 96.50 88 LEU A C 1
ATOM 679 O O . LEU A 1 88 ? -14.361 2.776 22.074 1.00 96.50 88 LEU A O 1
ATOM 683 N N . VAL A 1 89 ? -16.006 1.636 23.091 1.00 97.06 89 VAL A N 1
ATOM 684 C CA . VAL A 1 89 ? -16.205 0.663 21.998 1.00 97.06 89 VAL A CA 1
ATOM 685 C C . VAL A 1 89 ? -16.678 1.375 20.732 1.00 97.06 89 VAL A C 1
ATOM 687 O O . VAL A 1 89 ? -16.122 1.139 19.661 1.00 97.06 89 VAL A O 1
ATOM 690 N N . GLN A 1 90 ? -17.649 2.285 20.861 1.00 96.56 90 GLN A N 1
ATOM 691 C CA . GLN A 1 90 ? -18.128 3.086 19.735 1.00 96.56 90 GLN A CA 1
ATOM 692 C C . GLN A 1 90 ? -17.019 3.971 19.150 1.00 96.56 90 GLN A C 1
ATOM 694 O O . GLN A 1 90 ? -16.917 4.106 17.934 1.00 96.56 90 GLN A O 1
ATOM 699 N N . GLU A 1 91 ? -16.161 4.549 19.991 1.00 97.75 91 GLU A N 1
ATOM 700 C CA . GLU A 1 91 ? -15.025 5.342 19.518 1.00 97.75 91 GLU A CA 1
ATOM 701 C C . GLU A 1 91 ? -13.984 4.485 18.784 1.00 97.75 91 GLU A C 1
ATOM 703 O O . GLU A 1 91 ? -13.426 4.924 17.778 1.00 97.75 91 GLU A O 1
ATOM 708 N N . CYS A 1 92 ? -13.755 3.239 19.218 1.00 97.88 92 CYS A N 1
ATOM 709 C CA . CYS A 1 92 ? -12.931 2.293 18.463 1.00 97.88 92 CYS A CA 1
ATOM 710 C C . CYS A 1 92 ? -13.531 1.985 17.082 1.00 97.88 92 CYS A C 1
ATOM 712 O O . CYS A 1 92 ? -12.783 1.934 16.108 1.00 97.88 92 CYS A O 1
ATOM 714 N N . ASP A 1 93 ? -14.854 1.829 16.976 1.00 97.56 93 ASP A N 1
ATOM 715 C CA . ASP A 1 93 ? -15.528 1.642 15.684 1.00 97.56 93 ASP A CA 1
ATOM 716 C C . ASP A 1 93 ? -15.358 2.854 14.767 1.00 97.56 93 ASP A C 1
ATOM 718 O O . ASP A 1 93 ? -14.919 2.709 13.625 1.00 97.56 93 ASP A O 1
ATOM 722 N N . ASN A 1 94 ? -15.604 4.056 15.291 1.00 97.81 94 ASN A N 1
ATOM 723 C CA . ASN A 1 94 ? -15.408 5.299 14.547 1.00 97.81 94 ASN A CA 1
ATOM 724 C C . ASN A 1 94 ? -13.954 5.430 14.053 1.00 97.81 94 ASN A C 1
ATOM 726 O O . ASN A 1 94 ? -13.704 5.792 12.903 1.00 97.81 94 ASN A O 1
ATOM 730 N N . MET A 1 95 ? -12.979 5.111 14.911 1.00 98.25 95 MET A N 1
ATOM 731 C CA . MET A 1 95 ? -11.560 5.163 14.558 1.00 98.25 95 MET A CA 1
ATOM 732 C C . MET A 1 95 ? -11.201 4.133 13.481 1.00 98.25 95 MET A C 1
ATOM 734 O O . MET A 1 95 ? -10.462 4.454 12.550 1.00 98.25 95 MET A O 1
ATOM 738 N N . ALA A 1 96 ? -11.734 2.912 13.566 1.00 97.81 96 ALA A N 1
ATOM 739 C CA . ALA A 1 96 ? -11.516 1.883 12.553 1.00 97.81 96 ALA A CA 1
ATOM 740 C C . ALA A 1 96 ? -12.060 2.315 11.180 1.00 97.81 96 ALA A C 1
ATOM 742 O O . ALA A 1 96 ? -11.381 2.128 10.168 1.00 97.81 96 ALA A O 1
ATOM 743 N N . GLU A 1 97 ? -13.232 2.957 11.135 1.00 97.69 97 GLU A N 1
ATOM 744 C CA . GLU A 1 97 ? -13.791 3.519 9.901 1.00 97.69 97 GLU A CA 1
ATOM 745 C C . GLU A 1 97 ? -12.876 4.594 9.301 1.00 97.69 97 GLU A C 1
ATOM 747 O O . GLU A 1 97 ? -12.536 4.524 8.116 1.00 97.69 97 GLU A O 1
ATOM 752 N N . VAL A 1 98 ? -12.409 5.547 10.115 1.00 98.31 98 VAL A N 1
ATOM 753 C CA . VAL A 1 98 ? -11.485 6.602 9.664 1.00 98.31 98 VAL A CA 1
ATOM 754 C C . VAL A 1 98 ? -10.189 6.001 9.120 1.00 98.31 98 VAL A C 1
ATOM 756 O O . VAL A 1 98 ? -9.784 6.325 8.003 1.00 98.31 98 VAL A O 1
ATOM 759 N N . LEU A 1 99 ? -9.568 5.078 9.858 1.00 98.38 99 LEU A N 1
ATOM 760 C CA . LEU A 1 99 ? -8.333 4.421 9.430 1.00 98.38 99 LEU A CA 1
ATOM 761 C C . LEU A 1 99 ? -8.535 3.592 8.155 1.00 98.38 99 LEU A C 1
ATOM 763 O O . LEU A 1 99 ? -7.646 3.552 7.306 1.00 98.38 99 LEU A O 1
ATOM 767 N N . SER A 1 100 ? -9.698 2.958 7.979 1.00 97.88 100 SER A N 1
ATOM 768 C CA . SER A 1 100 ? -10.017 2.218 6.752 1.00 97.88 100 SER A CA 1
ATOM 769 C C . SER A 1 100 ? -10.105 3.141 5.531 1.00 97.88 100 SER A C 1
ATOM 771 O O . SER A 1 100 ? -9.558 2.827 4.471 1.00 97.88 100 SER A O 1
ATOM 773 N N . PHE A 1 101 ? -10.702 4.325 5.697 1.00 97.81 101 PHE A N 1
ATOM 774 C CA . PHE A 1 101 ? -10.766 5.342 4.653 1.00 97.81 101 PHE A CA 1
ATOM 775 C C . PHE A 1 101 ? -9.373 5.890 4.308 1.00 97.81 101 PHE A C 1
ATOM 777 O O . PHE A 1 101 ? -9.023 6.033 3.132 1.00 97.81 101 PHE A O 1
ATOM 784 N N . GLU A 1 102 ? -8.544 6.162 5.319 1.00 97.81 102 GLU A N 1
ATOM 785 C CA . GLU A 1 102 ? -7.152 6.569 5.114 1.00 97.81 102 GLU A CA 1
ATOM 786 C C . GLU A 1 102 ? -6.337 5.488 4.399 1.00 97.81 102 GLU A C 1
ATOM 788 O O . GLU A 1 102 ? -5.599 5.795 3.460 1.00 97.81 102 GLU A O 1
ATOM 793 N N . LEU A 1 103 ? -6.514 4.220 4.780 1.00 98.00 103 LEU A N 1
ATOM 794 C CA . LEU A 1 103 ? -5.856 3.085 4.142 1.00 98.00 103 LEU A CA 1
ATOM 795 C C . LEU A 1 103 ? -6.203 3.006 2.651 1.00 98.00 103 LEU A C 1
ATOM 797 O O . LEU A 1 103 ? -5.314 2.790 1.827 1.00 98.00 103 LEU A O 1
ATOM 801 N N . ASP A 1 104 ? -7.464 3.225 2.277 1.00 97.56 104 ASP A N 1
ATOM 802 C CA . ASP A 1 104 ? -7.875 3.251 0.871 1.00 97.56 104 ASP A CA 1
ATOM 803 C C . ASP A 1 104 ? -7.266 4.431 0.099 1.00 97.56 104 ASP A C 1
ATOM 805 O O . ASP A 1 104 ? -6.819 4.272 -1.044 1.00 97.56 104 ASP A O 1
ATOM 809 N N . SER A 1 105 ? -7.146 5.597 0.736 1.00 96.38 105 SER A N 1
ATOM 810 C CA . SER A 1 105 ? -6.403 6.733 0.179 1.00 96.38 105 SER A CA 1
ATOM 811 C C . SER A 1 105 ? -4.918 6.394 -0.032 1.00 96.38 105 SER A C 1
ATOM 813 O O . SER A 1 105 ? -4.353 6.671 -1.100 1.00 96.38 105 SER A O 1
ATOM 815 N N . PHE A 1 106 ? -4.284 5.727 0.939 1.00 97.00 106 PHE A N 1
ATOM 816 C CA . PHE A 1 106 ? -2.885 5.303 0.847 1.00 97.00 106 PHE A CA 1
ATOM 817 C C . PHE A 1 106 ? -2.655 4.222 -0.205 1.00 97.00 106 PHE A C 1
ATOM 819 O O . PHE A 1 106 ? -1.662 4.319 -0.926 1.00 97.00 106 PHE A O 1
ATOM 826 N N . LYS A 1 107 ? -3.581 3.272 -0.396 1.00 97.25 107 LYS A N 1
ATOM 827 C CA . LYS A 1 107 ? -3.534 2.324 -1.526 1.00 97.25 107 LYS A CA 1
ATOM 828 C C . LYS A 1 107 ? -3.460 3.069 -2.857 1.00 97.25 107 LYS A C 1
ATOM 830 O O . LYS A 1 107 ? -2.568 2.812 -3.664 1.00 97.25 107 LYS A O 1
ATOM 835 N N . GLY A 1 108 ? -4.323 4.068 -3.051 1.00 96.44 108 GLY A N 1
ATOM 836 C CA . GLY A 1 108 ? -4.311 4.894 -4.259 1.00 96.44 108 GLY A CA 1
ATOM 837 C C . GLY A 1 108 ? -3.003 5.673 -4.455 1.00 96.44 108 GLY A C 1
ATOM 838 O O . GLY A 1 108 ? -2.531 5.822 -5.585 1.00 96.44 108 GLY A O 1
ATOM 839 N N . ALA A 1 109 ? -2.388 6.168 -3.377 1.00 96.00 109 ALA A N 1
ATOM 840 C CA . ALA A 1 109 ? -1.075 6.811 -3.437 1.00 96.00 109 ALA A CA 1
ATOM 841 C C . ALA A 1 109 ? 0.047 5.811 -3.774 1.00 96.00 109 ALA A C 1
ATOM 843 O O . ALA A 1 109 ? 0.888 6.099 -4.629 1.00 96.00 109 ALA A O 1
ATOM 844 N N . CYS A 1 110 ? 0.020 4.627 -3.161 1.00 97.69 110 CYS A N 1
ATOM 845 C CA . CYS A 1 110 ? 0.974 3.549 -3.388 1.00 97.69 110 CYS A CA 1
ATOM 846 C C . CYS A 1 110 ? 0.926 3.037 -4.833 1.00 97.69 110 CYS A C 1
ATOM 848 O O . CYS A 1 110 ? 1.968 2.894 -5.467 1.00 97.69 110 CYS A O 1
ATOM 850 N N . ASP A 1 111 ? -0.263 2.885 -5.419 1.00 98.06 111 ASP A N 1
ATOM 851 C CA . ASP A 1 111 ? -0.418 2.506 -6.828 1.00 98.06 111 ASP A CA 1
ATOM 852 C C . ASP A 1 111 ? 0.219 3.524 -7.785 1.00 98.06 111 ASP A C 1
ATOM 854 O O . ASP A 1 111 ? 0.831 3.163 -8.801 1.00 98.06 111 ASP A O 1
ATOM 858 N N . ARG A 1 112 ? 0.093 4.820 -7.470 1.00 97.88 112 ARG A N 1
ATOM 859 C CA . ARG A 1 112 ? 0.705 5.899 -8.260 1.00 97.88 112 ARG A CA 1
ATOM 860 C C . ARG A 1 112 ? 2.227 5.853 -8.162 1.00 97.88 112 ARG A C 1
ATOM 862 O O . ARG A 1 112 ? 2.889 5.918 -9.199 1.00 97.88 112 ARG A O 1
ATOM 869 N N . THR A 1 113 ? 2.782 5.708 -6.958 1.00 98.19 113 THR A N 1
ATOM 870 C CA . THR A 1 113 ? 4.240 5.628 -6.764 1.00 98.19 113 THR A CA 1
ATOM 871 C C . THR A 1 113 ? 4.818 4.332 -7.332 1.00 98.19 113 THR A C 1
ATOM 873 O O . THR A 1 113 ? 5.854 4.375 -7.991 1.00 98.19 113 THR A O 1
ATOM 876 N N . ALA A 1 114 ? 4.105 3.207 -7.232 1.00 98.31 114 ALA A N 1
ATOM 877 C CA . ALA A 1 114 ? 4.474 1.938 -7.860 1.00 98.31 114 ALA A CA 1
ATOM 878 C C . ALA A 1 114 ? 4.529 2.049 -9.390 1.00 98.31 114 ALA A C 1
ATOM 880 O O . ALA A 1 114 ? 5.439 1.525 -10.039 1.00 98.31 114 ALA A O 1
ATOM 881 N N . ARG A 1 115 ? 3.555 2.736 -10.004 1.00 98.38 115 ARG A N 1
ATOM 882 C CA . ARG A 1 115 ? 3.566 3.002 -11.450 1.00 98.38 115 ARG A CA 1
ATOM 883 C C . ARG A 1 115 ? 4.753 3.880 -11.841 1.00 98.38 115 ARG A C 1
ATOM 885 O O . ARG A 1 115 ? 5.434 3.549 -12.810 1.00 98.38 115 ARG A O 1
ATOM 892 N N . ALA A 1 116 ? 5.013 4.951 -11.092 1.00 98.19 116 ALA A N 1
ATOM 893 C CA . ALA A 1 116 ? 6.145 5.840 -11.341 1.00 98.19 116 ALA A CA 1
ATOM 894 C C . ALA A 1 116 ? 7.487 5.096 -11.230 1.00 98.19 116 ALA A C 1
ATOM 896 O O . ALA A 1 116 ? 8.329 5.218 -12.117 1.00 98.19 116 ALA A O 1
ATOM 897 N N . TYR A 1 117 ? 7.649 4.255 -10.205 1.00 98.38 117 TYR A N 1
ATOM 898 C CA . TYR A 1 117 ? 8.833 3.419 -10.020 1.00 98.38 117 TYR A CA 1
ATOM 899 C C . TYR A 1 117 ? 9.035 2.436 -11.181 1.00 98.38 117 TYR A C 1
ATOM 901 O O . TYR A 1 117 ? 10.112 2.399 -11.777 1.00 98.38 117 TYR A O 1
ATOM 909 N N . ARG A 1 118 ? 7.985 1.713 -11.598 1.00 98.25 118 ARG A N 1
ATOM 910 C CA . ARG A 1 118 ? 8.053 0.817 -12.768 1.00 98.25 118 ARG A CA 1
ATOM 911 C C . ARG A 1 118 ? 8.414 1.557 -14.054 1.00 98.25 118 ARG A C 1
ATOM 913 O O . ARG A 1 118 ? 9.202 1.048 -14.849 1.00 98.25 118 ARG A O 1
ATOM 920 N N . GLN A 1 119 ? 7.857 2.748 -14.262 1.00 98.25 119 GLN A N 1
ATOM 921 C CA . GLN A 1 119 ? 8.164 3.567 -15.432 1.00 98.25 119 GLN A CA 1
ATOM 922 C C . GLN A 1 119 ? 9.618 4.052 -15.414 1.00 98.25 119 GLN A C 1
ATOM 924 O O . GLN A 1 119 ? 10.292 3.973 -16.440 1.00 98.25 119 GLN A O 1
ATOM 929 N N . ALA A 1 120 ? 10.122 4.504 -14.263 1.00 98.00 120 ALA A N 1
ATOM 930 C CA . ALA A 1 120 ? 11.518 4.900 -14.110 1.00 98.00 120 ALA A CA 1
ATOM 931 C C . ALA A 1 120 ? 12.462 3.716 -14.369 1.00 98.00 120 ALA A C 1
ATOM 933 O O . ALA A 1 120 ? 13.435 3.854 -15.108 1.00 98.00 120 ALA A O 1
ATOM 934 N N . HIS A 1 121 ? 12.123 2.532 -13.854 1.00 97.56 121 HIS A N 1
ATOM 935 C CA . HIS A 1 121 ? 12.902 1.315 -14.068 1.00 97.56 121 HIS A CA 1
ATOM 936 C C . HIS A 1 121 ? 12.957 0.935 -15.552 1.00 97.56 121 HIS A C 1
ATOM 938 O O . HIS A 1 121 ? 14.032 0.720 -16.115 1.00 97.56 121 HIS A O 1
ATOM 944 N N . HIS A 1 122 ? 11.800 0.918 -16.219 1.00 97.62 122 HIS A N 1
ATOM 945 C CA . HIS A 1 122 ? 11.727 0.670 -17.655 1.00 97.62 122 HIS A CA 1
ATOM 946 C C . HIS A 1 122 ? 12.509 1.716 -18.465 1.00 97.62 122 HIS A C 1
ATOM 948 O O . HIS A 1 122 ? 13.194 1.361 -19.423 1.00 97.62 122 HIS A O 1
ATOM 954 N N . SER A 1 123 ? 12.455 2.988 -18.063 1.00 96.75 123 SER A N 1
ATOM 955 C CA . SER A 1 123 ? 13.197 4.071 -18.711 1.00 96.75 123 SER A CA 1
ATOM 956 C C . SER A 1 123 ? 14.710 3.871 -18.624 1.00 96.75 123 SER A C 1
ATOM 958 O O . SER A 1 123 ? 15.392 4.088 -19.622 1.00 96.75 123 SER A O 1
ATOM 960 N N . VAL A 1 124 ? 15.244 3.472 -17.464 1.00 97.12 124 VAL A N 1
ATOM 961 C CA . VAL A 1 124 ? 16.686 3.211 -17.294 1.00 97.12 124 VAL A CA 1
ATOM 962 C C . VAL A 1 124 ? 17.135 2.076 -18.212 1.00 97.12 124 VAL A C 1
ATOM 964 O O . VAL A 1 124 ? 18.086 2.243 -18.973 1.00 97.12 124 VAL A O 1
ATOM 967 N N . LEU A 1 125 ? 16.419 0.947 -18.192 1.00 96.25 125 LEU A N 1
ATOM 968 C CA . LEU A 1 125 ? 16.755 -0.211 -19.026 1.00 96.25 125 LEU A CA 1
ATOM 969 C C . LEU A 1 125 ? 16.670 0.101 -20.520 1.00 96.25 125 LEU A C 1
ATOM 971 O O . LEU A 1 125 ? 17.544 -0.306 -21.282 1.00 96.25 125 LEU A O 1
ATOM 975 N N . SER A 1 126 ? 15.639 0.837 -20.934 1.00 96.69 126 SER A N 1
ATOM 976 C CA . SER A 1 126 ? 15.446 1.191 -22.341 1.00 96.69 126 SER A CA 1
ATOM 977 C C . SER A 1 126 ? 16.544 2.129 -22.836 1.00 96.69 126 SER A C 1
ATOM 979 O O . SER A 1 126 ? 17.097 1.889 -23.902 1.00 96.69 126 SER A O 1
ATOM 981 N N . GLN A 1 127 ? 16.922 3.141 -22.046 1.00 96.62 127 GLN A N 1
ATOM 982 C CA . GLN A 1 127 ? 18.012 4.057 -22.404 1.00 96.62 127 GLN A CA 1
ATOM 983 C C . GLN A 1 127 ? 19.360 3.343 -22.495 1.00 96.62 127 GLN A C 1
ATOM 985 O O . GLN A 1 127 ? 20.129 3.607 -23.415 1.00 96.62 127 GLN A O 1
ATOM 990 N N . TYR A 1 128 ? 19.638 2.427 -21.564 1.00 96.06 128 TYR A N 1
ATOM 991 C CA . TYR A 1 128 ? 20.851 1.617 -21.616 1.00 96.06 128 TYR A CA 1
ATOM 992 C C . TYR A 1 128 ? 20.881 0.755 -22.880 1.00 96.06 128 TYR A C 1
ATOM 994 O O . TYR A 1 128 ? 21.819 0.839 -23.667 1.00 96.06 128 TYR A O 1
ATOM 1002 N N . ALA A 1 129 ? 19.820 -0.020 -23.119 1.00 96.19 129 ALA A N 1
ATOM 1003 C CA . ALA A 1 129 ? 19.736 -0.910 -24.271 1.00 96.19 129 ALA A CA 1
ATOM 1004 C C . ALA A 1 129 ? 19.822 -0.148 -25.602 1.00 96.19 129 ALA A C 1
ATOM 1006 O O . ALA A 1 129 ? 20.527 -0.579 -26.512 1.00 96.19 129 ALA A O 1
ATOM 1007 N N . GLU A 1 130 ? 19.140 0.993 -25.713 1.00 95.81 130 GLU A N 1
ATOM 1008 C CA . GLU A 1 130 ? 19.202 1.855 -26.892 1.00 95.81 130 GLU A CA 1
ATOM 1009 C C . GLU A 1 130 ? 20.617 2.398 -27.117 1.00 95.81 130 GLU A C 1
ATOM 1011 O O . GLU A 1 130 ? 21.106 2.386 -28.249 1.00 95.81 130 GLU A O 1
ATOM 1016 N N . HIS A 1 131 ? 21.290 2.854 -26.058 1.00 94.94 131 HIS A N 1
ATOM 1017 C CA . HIS A 1 131 ? 22.649 3.374 -26.160 1.00 94.94 131 HIS A CA 1
ATOM 1018 C C . HIS A 1 131 ? 23.637 2.290 -26.604 1.00 94.94 131 HIS A C 1
ATOM 1020 O O . HIS A 1 131 ? 24.348 2.483 -27.589 1.00 94.94 131 HIS A O 1
ATOM 1026 N N . GLU A 1 132 ? 23.644 1.139 -25.930 1.00 94.06 132 GLU A N 1
ATOM 1027 C CA . GLU A 1 132 ? 24.557 0.032 -26.232 1.00 94.06 132 GLU A CA 1
ATOM 1028 C C . GLU A 1 132 ? 24.315 -0.543 -27.633 1.00 94.06 132 GLU A C 1
ATOM 1030 O O . GLU A 1 132 ? 25.262 -0.807 -28.376 1.00 94.06 132 GLU A O 1
ATOM 1035 N N . LEU A 1 133 ? 23.050 -0.675 -28.048 1.00 94.06 133 LEU A N 1
ATOM 1036 C CA . LEU A 1 133 ? 22.721 -1.125 -29.399 1.00 94.06 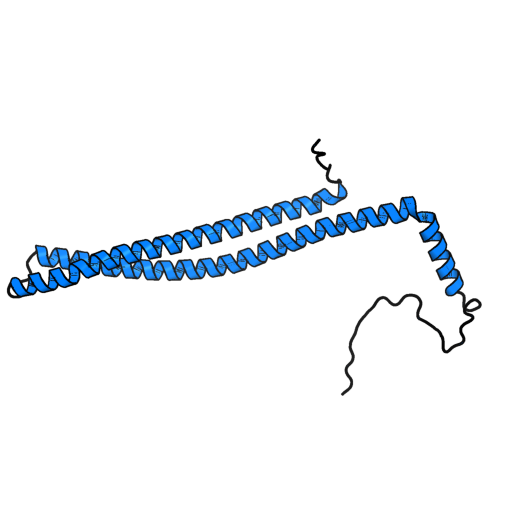133 LEU A CA 1
ATOM 1037 C C . LEU A 1 133 ? 23.208 -0.123 -30.453 1.00 94.06 133 LEU A C 1
ATOM 1039 O O . LEU A 1 133 ? 23.797 -0.519 -31.460 1.00 94.06 133 LEU A O 1
ATOM 1043 N N . ASN A 1 134 ? 22.989 1.174 -30.229 1.00 92.31 134 ASN A N 1
ATOM 1044 C CA . ASN A 1 134 ? 23.453 2.216 -31.141 1.00 92.31 134 ASN A CA 1
ATOM 1045 C C . ASN A 1 134 ? 24.983 2.266 -31.232 1.00 92.31 134 ASN A C 1
ATOM 1047 O O . ASN A 1 134 ? 25.513 2.409 -32.337 1.00 92.31 134 ASN A O 1
ATOM 1051 N N . ALA A 1 135 ? 25.683 2.130 -30.104 1.00 91.69 135 ALA A N 1
ATOM 1052 C CA . ALA A 1 135 ? 27.140 2.058 -30.064 1.00 91.69 135 ALA A CA 1
ATOM 1053 C C . ALA A 1 135 ? 27.644 0.835 -30.845 1.00 91.69 135 ALA A C 1
ATOM 1055 O O . ALA A 1 135 ? 28.447 0.975 -31.768 1.00 91.69 135 ALA A O 1
ATOM 1056 N N . ALA A 1 136 ? 27.080 -0.350 -30.590 1.00 92.81 136 ALA A N 1
ATOM 1057 C CA . ALA A 1 136 ? 27.435 -1.569 -31.309 1.00 92.81 136 ALA A CA 1
ATOM 1058 C C . ALA A 1 136 ? 27.213 -1.435 -32.826 1.00 92.81 136 ALA A C 1
ATOM 1060 O O . ALA A 1 136 ? 28.100 -1.776 -33.615 1.00 92.81 136 ALA A O 1
ATOM 1061 N N . LEU A 1 137 ? 26.067 -0.898 -33.258 1.00 90.62 137 LEU A N 1
ATOM 1062 C CA . LEU A 1 137 ? 25.764 -0.706 -34.679 1.00 90.62 137 LEU A CA 1
ATOM 1063 C C . LEU A 1 137 ? 26.735 0.259 -35.369 1.00 90.62 137 LEU A C 1
ATOM 1065 O O . LEU A 1 137 ? 27.125 0.020 -36.516 1.00 90.62 137 LEU A O 1
ATOM 1069 N N . ARG A 1 138 ? 27.124 1.339 -34.685 1.00 88.38 138 ARG A N 1
ATOM 1070 C CA . ARG A 1 138 ? 28.036 2.357 -35.221 1.00 88.38 138 ARG A CA 1
ATOM 1071 C C . ARG A 1 138 ? 29.477 1.882 -35.267 1.00 88.38 138 ARG A C 1
ATOM 1073 O O . ARG A 1 138 ? 30.131 2.103 -36.283 1.00 88.38 138 ARG A O 1
ATOM 1080 N N . ASP A 1 139 ? 29.939 1.210 -34.223 1.00 90.12 139 ASP A N 1
ATOM 1081 C CA . ASP A 1 139 ? 31.361 0.918 -34.061 1.00 90.12 139 ASP A CA 1
ATOM 1082 C C . ASP A 1 139 ? 31.727 -0.445 -34.650 1.00 90.12 139 ASP A C 1
ATOM 1084 O O . ASP A 1 139 ? 32.707 -0.566 -35.385 1.00 90.12 139 ASP A O 1
ATOM 1088 N N . THR A 1 140 ? 30.904 -1.472 -34.413 1.00 89.88 140 THR A N 1
ATOM 1089 C CA . THR A 1 140 ? 31.207 -2.848 -34.850 1.00 89.88 140 THR A CA 1
ATOM 1090 C C . THR A 1 140 ? 30.573 -3.192 -36.197 1.00 89.88 140 THR A C 1
ATOM 1092 O O . THR A 1 140 ? 31.203 -3.823 -37.044 1.00 89.88 140 THR A O 1
ATOM 1095 N N . CYS A 1 141 ? 29.343 -2.732 -36.444 1.00 90.25 141 CYS A N 1
ATOM 1096 C CA . CYS A 1 141 ? 28.551 -3.126 -37.614 1.00 90.25 141 CYS A CA 1
ATOM 1097 C C . CYS A 1 141 ? 28.464 -2.036 -38.696 1.00 90.25 141 CYS A C 1
ATOM 1099 O O . CYS A 1 141 ? 27.600 -2.097 -39.575 1.00 90.25 141 CYS A O 1
ATOM 1101 N N . SER A 1 142 ? 29.376 -1.058 -38.696 1.00 88.69 142 SER A N 1
ATOM 1102 C CA . SER A 1 142 ? 29.334 0.075 -39.637 1.00 88.69 142 SER A CA 1
ATOM 1103 C C . SER A 1 142 ? 29.304 -0.354 -41.110 1.00 88.69 142 SER A C 1
ATOM 1105 O O . SER A 1 142 ? 28.616 0.258 -41.930 1.00 88.69 142 SER A O 1
ATOM 1107 N N . ALA A 1 143 ? 30.015 -1.433 -41.456 1.00 90.56 143 ALA A N 1
ATOM 1108 C CA . ALA A 1 143 ? 30.024 -1.998 -42.801 1.00 90.56 143 ALA A CA 1
ATOM 1109 C C . ALA A 1 143 ? 28.655 -2.569 -43.201 1.00 90.56 143 ALA A C 1
ATOM 1111 O O . ALA A 1 143 ? 28.196 -2.314 -44.314 1.00 90.56 143 ALA A O 1
ATOM 1112 N N . LEU A 1 144 ? 27.978 -3.266 -42.283 1.00 90.88 144 LEU A N 1
ATOM 1113 C CA . LEU A 1 144 ? 26.635 -3.806 -42.495 1.00 90.88 144 LEU A CA 1
ATOM 1114 C C . LEU A 1 144 ? 25.617 -2.680 -42.711 1.00 90.88 144 LEU A C 1
ATOM 1116 O O . LEU A 1 144 ? 24.850 -2.720 -43.671 1.00 90.88 144 LEU A O 1
ATOM 1120 N N . VAL A 1 145 ? 25.653 -1.640 -41.872 1.00 89.06 145 VAL A N 1
ATOM 1121 C CA . VAL A 1 145 ? 24.765 -0.472 -42.000 1.00 89.06 145 VAL A CA 1
ATOM 1122 C C . VAL A 1 145 ? 24.966 0.224 -43.352 1.00 89.06 145 VAL A C 1
ATOM 1124 O O . VAL A 1 145 ? 23.994 0.555 -44.034 1.00 89.06 145 VAL A O 1
ATOM 1127 N N . ARG A 1 146 ? 26.222 0.400 -43.794 1.00 89.50 146 ARG A N 1
ATOM 1128 C CA . ARG A 1 146 ? 26.526 0.941 -45.132 1.00 89.50 146 ARG A CA 1
ATOM 1129 C C . ARG A 1 146 ? 26.002 0.040 -46.250 1.00 89.50 146 ARG A C 1
ATOM 1131 O O . ARG A 1 146 ? 25.397 0.556 -47.187 1.00 89.50 146 ARG A O 1
ATOM 1138 N N . ALA A 1 147 ? 26.197 -1.275 -46.150 1.00 93.56 147 ALA A N 1
ATOM 1139 C CA . ALA A 1 147 ? 25.714 -2.234 -47.141 1.00 93.56 147 ALA A CA 1
ATOM 1140 C C . ALA A 1 147 ? 24.182 -2.204 -47.268 1.00 93.56 147 ALA A C 1
ATOM 1142 O O . ALA A 1 147 ? 23.662 -2.125 -48.378 1.00 93.56 147 ALA A O 1
ATOM 1143 N N . MET A 1 148 ? 23.454 -2.170 -46.146 1.00 90.75 148 MET A N 1
ATOM 1144 C CA . MET A 1 148 ? 21.994 -2.027 -46.149 1.00 90.75 148 MET A CA 1
ATOM 1145 C C . MET A 1 148 ? 21.548 -0.702 -46.775 1.00 90.75 148 MET A C 1
ATOM 1147 O O . MET A 1 148 ? 20.634 -0.692 -47.597 1.00 90.75 148 MET A O 1
ATOM 1151 N N . LYS A 1 149 ? 22.217 0.412 -46.447 1.00 90.19 149 LYS A N 1
ATOM 1152 C CA . LYS A 1 149 ? 21.923 1.721 -47.050 1.00 90.19 149 LYS A CA 1
ATOM 1153 C C . LYS A 1 149 ? 22.117 1.705 -48.568 1.00 90.19 149 LYS A C 1
ATOM 1155 O O . LYS A 1 149 ? 21.268 2.221 -49.289 1.00 90.19 149 LYS A O 1
ATOM 1160 N N . LEU A 1 150 ? 23.203 1.101 -49.054 1.00 91.06 150 LEU A N 1
ATOM 1161 C CA . LEU A 1 150 ? 23.449 0.929 -50.488 1.00 91.06 150 LEU A CA 1
ATOM 1162 C C . LEU A 1 150 ? 22.376 0.051 -51.143 1.00 91.06 150 LEU A C 1
ATOM 1164 O O . LEU A 1 150 ? 21.861 0.424 -52.191 1.00 91.06 150 LEU A O 1
ATOM 1168 N N . ASN A 1 151 ? 21.983 -1.055 -50.508 1.00 88.38 151 ASN A N 1
ATOM 1169 C CA . ASN A 1 151 ? 20.925 -1.930 -51.016 1.00 88.38 151 ASN A CA 1
ATOM 1170 C C . ASN A 1 151 ? 19.584 -1.187 -51.160 1.00 88.38 151 ASN A C 1
ATOM 1172 O O . ASN A 1 151 ? 18.943 -1.262 -52.201 1.00 88.38 151 ASN A O 1
ATOM 1176 N N . ILE A 1 152 ? 19.191 -0.396 -50.156 1.00 87.00 152 ILE A N 1
ATOM 1177 C CA . ILE A 1 152 ? 17.971 0.426 -50.219 1.00 87.00 152 ILE A CA 1
ATOM 1178 C C . ILE A 1 152 ? 18.047 1.442 -51.366 1.00 87.00 152 ILE A C 1
ATOM 1180 O O . ILE A 1 152 ? 17.069 1.617 -52.087 1.00 87.00 152 ILE A O 1
ATOM 1184 N N . LEU A 1 153 ? 19.195 2.101 -51.569 1.00 86.38 153 LEU A N 1
ATOM 1185 C CA . LEU A 1 153 ? 19.376 3.040 -52.684 1.00 86.38 153 LEU A CA 1
ATOM 1186 C C . LEU A 1 153 ? 19.248 2.353 -54.047 1.00 86.38 153 LEU A C 1
ATOM 1188 O O . LEU A 1 153 ? 18.658 2.927 -54.959 1.00 86.38 153 LEU A O 1
ATOM 1192 N N . VAL A 1 154 ? 19.770 1.131 -54.177 1.00 85.00 154 VAL A N 1
ATOM 1193 C CA . VAL A 1 154 ? 19.624 0.326 -55.394 1.00 85.00 154 VAL A CA 1
ATOM 1194 C C . VAL A 1 154 ? 18.164 -0.064 -55.604 1.00 85.00 154 VAL A C 1
ATOM 1196 O O . VAL A 1 154 ? 17.642 0.160 -56.685 1.00 85.00 154 VAL A O 1
ATOM 1199 N N . LEU A 1 155 ? 17.476 -0.573 -54.582 1.00 82.06 155 LEU A N 1
ATOM 1200 C CA . LEU A 1 155 ? 16.072 -0.992 -54.683 1.00 82.06 155 LEU A CA 1
ATOM 1201 C C . LEU A 1 155 ? 15.104 0.172 -54.935 1.00 82.06 155 LEU A C 1
ATOM 1203 O O . LEU A 1 155 ? 14.093 -0.003 -55.606 1.00 82.06 155 LEU A O 1
ATOM 1207 N N . ASN A 1 156 ? 15.418 1.368 -54.435 1.00 81.38 156 ASN A N 1
ATOM 1208 C CA . ASN A 1 156 ? 14.651 2.582 -54.718 1.00 81.38 156 ASN A CA 1
ATOM 1209 C C . ASN A 1 156 ? 14.895 3.126 -56.134 1.00 81.38 156 ASN A C 1
ATOM 1211 O O . ASN A 1 156 ? 14.204 4.055 -56.555 1.00 81.38 156 ASN A O 1
ATOM 1215 N N . ASN A 1 157 ? 15.867 2.586 -56.874 1.00 80.00 157 ASN A N 1
ATOM 1216 C CA . ASN A 1 157 ? 16.058 2.945 -58.267 1.00 80.00 157 ASN A CA 1
ATOM 1217 C C . ASN A 1 157 ? 14.928 2.317 -59.110 1.00 80.00 157 ASN A C 1
ATOM 1219 O O . ASN A 1 157 ? 14.823 1.089 -59.167 1.00 80.00 157 ASN A O 1
ATOM 1223 N N . PRO A 1 158 ? 14.105 3.120 -59.812 1.00 73.88 158 PRO A N 1
ATOM 1224 C CA . PRO A 1 158 ? 12.971 2.613 -60.586 1.00 73.88 158 PRO A CA 1
ATOM 1225 C C . PRO A 1 158 ? 13.384 1.682 -61.736 1.00 73.88 158 PRO A C 1
ATOM 1227 O O . PRO A 1 158 ? 12.561 0.903 -62.202 1.00 73.88 158 PRO A O 1
ATOM 1230 N N . LEU A 1 159 ? 14.648 1.727 -62.172 1.00 72.00 159 LEU A N 1
ATOM 1231 C CA . LEU A 1 159 ? 15.200 0.833 -63.193 1.00 72.00 159 LEU A CA 1
ATOM 1232 C C . LEU A 1 159 ? 15.700 -0.504 -62.617 1.00 72.00 159 LEU A C 1
ATOM 1234 O O . LEU A 1 159 ? 15.917 -1.444 -63.375 1.00 72.00 159 LEU A O 1
ATOM 1238 N N . ALA A 1 160 ? 15.905 -0.593 -61.299 1.00 66.38 160 ALA A N 1
ATOM 1239 C CA . ALA A 1 160 ? 16.368 -1.805 -60.617 1.00 66.38 160 ALA A CA 1
ATOM 1240 C C . ALA A 1 160 ? 15.215 -2.669 -60.075 1.00 66.38 160 ALA A C 1
ATOM 1242 O O . ALA A 1 160 ? 15.431 -3.825 -59.711 1.00 66.38 160 ALA A O 1
ATOM 1243 N N . ASN A 1 161 ? 13.990 -2.136 -60.031 1.00 60.97 161 ASN A N 1
ATOM 1244 C CA . ASN A 1 161 ? 12.806 -2.908 -59.676 1.00 60.97 161 ASN A CA 1
ATOM 1245 C C . ASN A 1 161 ? 12.395 -3.809 -60.854 1.00 60.97 161 ASN A C 1
ATOM 1247 O O . ASN A 1 161 ? 11.741 -3.367 -61.795 1.00 60.97 161 ASN A O 1
ATOM 1251 N N . THR A 1 162 ? 12.781 -5.083 -60.801 1.00 63.75 162 THR A N 1
ATOM 1252 C CA . THR A 1 162 ? 12.408 -6.101 -61.800 1.00 63.75 162 THR A CA 1
ATOM 1253 C C . THR A 1 162 ? 10.999 -6.662 -61.587 1.00 63.75 162 THR A C 1
ATOM 1255 O O . THR A 1 162 ? 10.482 -7.393 -62.432 1.00 63.75 162 THR A O 1
ATOM 1258 N N . THR A 1 163 ? 10.350 -6.306 -60.477 1.00 58.62 163 THR A N 1
ATOM 1259 C CA . THR A 1 163 ? 8.956 -6.640 -60.185 1.00 58.62 163 THR A CA 1
ATOM 1260 C C . THR A 1 163 ? 8.051 -5.622 -60.876 1.00 58.62 163 THR A C 1
ATOM 1262 O O . THR A 1 163 ? 8.104 -4.430 -60.576 1.00 58.62 163 THR A O 1
ATOM 1265 N N . GLY A 1 164 ? 7.223 -6.084 -61.819 1.00 54.50 164 GLY A N 1
ATOM 1266 C CA . GLY A 1 164 ? 6.267 -5.241 -62.546 1.00 54.50 164 GLY A CA 1
ATOM 1267 C C . GLY A 1 164 ? 5.277 -4.485 -61.633 1.00 54.50 164 GLY A C 1
ATOM 1268 O O . GLY A 1 164 ? 5.276 -4.675 -60.416 1.00 54.50 164 GLY A O 1
ATOM 1269 N N . PRO A 1 165 ? 4.384 -3.649 -62.200 1.00 54.50 165 PRO A N 1
ATOM 1270 C CA . PRO A 1 165 ? 3.512 -2.730 -61.447 1.00 54.50 165 PRO A CA 1
ATOM 1271 C C . PRO A 1 165 ? 2.646 -3.376 -60.347 1.00 54.50 165 PRO A C 1
ATOM 1273 O O . PRO A 1 165 ? 2.202 -2.692 -59.431 1.00 54.50 165 PRO A O 1
ATOM 1276 N N . SER A 1 166 ? 2.413 -4.688 -60.416 1.00 48.53 166 SER A N 1
ATOM 1277 C CA . SER A 1 166 ? 1.650 -5.488 -59.450 1.00 48.53 166 SER A CA 1
ATOM 1278 C C . SER A 1 166 ? 2.454 -5.971 -58.229 1.00 48.53 166 SER A C 1
ATOM 1280 O O . SER A 1 166 ? 1.871 -6.567 -57.327 1.00 48.53 166 SER A O 1
ATOM 1282 N N . GLY A 1 167 ? 3.768 -5.723 -58.175 1.00 49.25 167 GLY A N 1
ATOM 1283 C CA . GLY A 1 167 ? 4.684 -6.255 -57.158 1.00 49.25 167 GLY A CA 1
ATOM 1284 C C . GLY A 1 167 ? 5.409 -5.205 -56.314 1.00 49.25 167 GLY A C 1
ATOM 1285 O O . GLY A 1 167 ? 6.492 -5.494 -55.810 1.00 49.25 167 GLY A O 1
ATOM 1286 N N . ILE A 1 168 ? 4.866 -3.989 -56.157 1.00 50.00 168 ILE A N 1
ATOM 1287 C CA . ILE A 1 168 ? 5.452 -2.975 -55.261 1.00 50.00 168 ILE A CA 1
ATOM 1288 C C . ILE A 1 168 ? 5.216 -3.399 -53.802 1.00 50.00 168 ILE A C 1
ATOM 1290 O O . ILE A 1 168 ? 4.311 -2.917 -53.118 1.00 50.00 168 ILE A O 1
ATOM 1294 N N . TYR A 1 169 ? 6.037 -4.318 -53.299 1.00 50.53 169 TYR A N 1
ATOM 1295 C CA . TYR A 1 169 ? 6.141 -4.555 -51.867 1.00 50.53 169 TYR A CA 1
ATOM 1296 C C . TYR A 1 169 ? 6.854 -3.353 -51.251 1.00 50.53 169 TYR A C 1
ATOM 1298 O O . TYR A 1 169 ? 8.058 -3.163 -51.404 1.00 50.53 169 TYR A O 1
ATOM 1306 N N . ARG A 1 170 ? 6.042 -2.507 -50.610 1.00 42.53 170 ARG A N 1
ATOM 1307 C CA . ARG A 1 170 ? 6.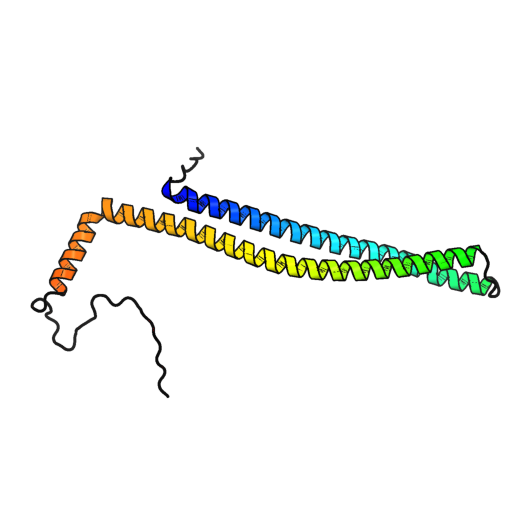402 -1.323 -49.821 1.00 42.53 170 ARG A CA 1
ATOM 1308 C C . ARG A 1 170 ? 7.781 -1.443 -49.164 1.00 42.53 170 ARG A C 1
ATOM 1310 O O . ARG A 1 170 ? 7.938 -2.134 -48.160 1.00 42.53 170 ARG A O 1
ATOM 1317 N N . THR A 1 171 ? 8.736 -0.660 -49.644 1.00 49.16 171 THR A N 1
ATOM 1318 C CA . THR A 1 171 ? 9.916 -0.300 -48.864 1.00 49.16 171 THR A CA 1
ATOM 1319 C C . THR A 1 171 ? 9.494 0.747 -47.822 1.00 49.16 171 THR A C 1
ATOM 1321 O O . THR A 1 171 ? 9.145 1.876 -48.148 1.00 49.16 171 THR A O 1
ATOM 1324 N N . GLY A 1 172 ? 9.457 0.354 -46.544 1.00 47.00 172 GLY A N 1
ATOM 1325 C CA . GLY A 1 172 ? 9.492 1.303 -45.421 1.00 47.00 172 GLY A CA 1
ATOM 1326 C C . GLY A 1 172 ? 8.172 1.870 -44.877 1.00 47.00 172 GLY A C 1
ATOM 1327 O O . GLY A 1 172 ? 8.173 3.014 -44.433 1.00 47.00 172 GLY A O 1
ATOM 1328 N N . LYS A 1 173 ? 7.062 1.115 -44.823 1.00 40.38 173 LYS A N 1
ATOM 1329 C CA . LYS A 1 173 ? 5.961 1.484 -43.906 1.00 40.38 173 LYS A CA 1
ATOM 1330 C C . LYS A 1 173 ? 6.165 0.831 -42.540 1.00 40.38 173 LYS A C 1
ATOM 1332 O O . LYS A 1 173 ? 5.895 -0.355 -42.379 1.00 40.38 173 LYS A O 1
ATOM 1337 N N . GLY A 1 174 ? 6.600 1.633 -41.568 1.00 39.72 174 GLY A N 1
ATOM 1338 C CA . GLY A 1 174 ? 6.263 1.393 -40.169 1.00 39.72 174 GLY A CA 1
ATOM 1339 C C . GLY A 1 174 ? 4.740 1.334 -40.015 1.00 39.72 174 GLY A C 1
ATOM 1340 O O . GLY A 1 174 ? 3.999 2.005 -40.737 1.00 39.72 174 GLY A O 1
ATOM 1341 N N . CYS A 1 175 ? 4.281 0.447 -39.143 1.00 33.94 175 CYS A N 1
ATOM 1342 C CA . CYS A 1 175 ? 2.878 0.216 -38.848 1.00 33.94 175 CYS A CA 1
ATOM 1343 C C . CYS A 1 175 ? 2.231 1.456 -38.211 1.00 33.94 175 CYS A C 1
ATOM 1345 O O . CYS A 1 175 ? 2.277 1.596 -36.996 1.00 33.94 175 CYS A O 1
ATOM 1347 N N . ASP A 1 176 ? 1.563 2.292 -39.004 1.00 33.69 176 ASP A N 1
ATOM 1348 C CA . ASP A 1 176 ? 0.501 3.169 -38.503 1.00 33.69 176 ASP A CA 1
ATOM 1349 C C . ASP A 1 176 ? -0.841 2.483 -38.764 1.00 33.69 176 ASP A C 1
ATOM 1351 O O . ASP A 1 176 ? -1.390 2.508 -39.870 1.00 33.69 176 ASP A O 1
ATOM 1355 N N . ALA A 1 177 ? -1.339 1.798 -37.737 1.00 38.03 177 ALA A N 1
ATOM 1356 C CA . ALA A 1 177 ? -2.684 1.251 -37.706 1.00 38.03 177 ALA A CA 1
ATOM 1357 C C . ALA A 1 177 ? -3.677 2.377 -37.369 1.00 38.03 177 ALA A C 1
ATOM 1359 O O . ALA A 1 177 ? -3.979 2.620 -36.205 1.00 38.03 177 ALA A O 1
ATOM 1360 N N . ALA A 1 178 ? -4.196 3.055 -38.393 1.00 36.75 178 ALA A N 1
ATOM 1361 C CA . ALA A 1 178 ? -5.452 3.790 -38.294 1.00 36.75 178 ALA A CA 1
ATOM 1362 C C . ALA A 1 178 ? -6.559 2.893 -38.862 1.00 36.75 178 ALA A C 1
ATOM 1364 O O . ALA A 1 178 ? -6.558 2.561 -40.047 1.00 36.75 178 ALA A O 1
ATOM 1365 N N . GLY A 1 179 ? -7.441 2.423 -37.981 1.00 39.38 179 GLY A N 1
ATOM 1366 C CA . GLY A 1 179 ? -8.580 1.593 -38.344 1.00 39.38 179 GLY A CA 1
ATOM 1367 C C . GLY A 1 179 ? -9.704 2.419 -38.959 1.00 39.38 179 GLY A C 1
ATOM 1368 O O . GLY A 1 179 ? -10.172 3.375 -38.349 1.00 39.38 179 GLY A O 1
ATOM 1369 N N . GLU A 1 180 ? -10.195 1.978 -40.112 1.00 37.47 180 GLU A N 1
ATOM 1370 C CA . GLU A 1 180 ? -11.528 2.312 -40.610 1.00 37.47 180 GLU A CA 1
ATOM 1371 C C . GLU A 1 180 ? -12.351 1.022 -40.691 1.00 37.47 180 GLU A C 1
ATOM 1373 O O . GLU A 1 180 ? -11.984 0.062 -41.370 1.00 37.47 180 GLU A O 1
ATOM 1378 N N . ARG A 1 181 ? -13.455 0.995 -39.933 1.00 36.72 181 ARG A N 1
ATOM 1379 C CA . ARG A 1 181 ? -14.547 0.020 -40.069 1.00 36.72 181 ARG A CA 1
ATOM 1380 C C . ARG A 1 181 ? -15.440 0.449 -41.235 1.00 36.72 181 ARG A C 1
ATOM 1382 O O . ARG A 1 181 ? -15.762 1.635 -41.289 1.00 36.72 181 ARG A O 1
ATOM 1389 N N . PRO A 1 182 ? -15.924 -0.463 -42.092 1.00 43.81 182 PRO A N 1
ATOM 1390 C CA . PRO A 1 182 ? -17.071 -0.166 -42.931 1.00 43.81 182 PRO A CA 1
ATOM 1391 C C . PRO A 1 182 ? -18.386 -0.443 -42.181 1.00 43.81 182 PRO A C 1
ATOM 1393 O O . PRO A 1 182 ? -18.410 -1.202 -41.209 1.00 43.81 182 PRO A O 1
ATOM 1396 N N . ALA A 1 183 ? -19.422 0.259 -42.645 1.00 44.88 183 ALA A N 1
ATOM 1397 C CA . ALA A 1 183 ? -20.788 0.346 -42.129 1.00 44.88 183 ALA A CA 1
ATOM 1398 C C . ALA A 1 183 ? -21.547 -0.987 -42.045 1.00 44.88 183 ALA A C 1
ATOM 1400 O O . ALA A 1 183 ? -21.276 -1.882 -42.877 1.00 44.88 183 ALA A O 1
#

Organism: Escherichia coli (NCBI:txid562)

Radius of gyration: 36.49 Å; chains: 1; bounding box: 70×21×109 Å

Sequence (183 aa):
MTQTAVIPDYLKPAMERLETAWSAHLASASRMDETTAAISQVEAQKKELEQENDNDSGAWRTAFRAGGAVITDELKQRHLARVARGELVQECDNMAEVLSFELDSFKGACDRTARAYRQAHHSVLSQYAEHELNAALRDTCSALVRAMKLNILVLNNPLANTTGPSGIYRTGKGCDAAGERPA

Foldseek 3Di:
DPPPPPPDPVLVVLVVQLVVLVVQLVVLVVVLVVLVVVLVVLVVVLVVLVVVLVVLVVVLVVVCVVVVNDCDPVSVVSVVVSVVSVVSSVVSVVVSVVSVVVSVVSVVSSVVSVVSNVVSVVVSVVVVVVVVVVCCCVPPVVVVVVVVVVVVVQCPPPVNPPDPPVPPPDDDDDDPDDDDDDD